Protein AF-V8FRL4-F1 (afdb_monomer_lite)

Organism: NCBI:txid1414851

Foldseek 3Di:
DDDDPDPWWFFAADPVLDGDDDQQQLVLQLVLVVVCVVVPVVPDDPLLVVLCVQLVADNRGHDRQVSLQVSLCVQPNAGEDEDDLDDDPVVCVVCVVNNYHYARRTGDDPVQSVHDPTDHNCCRCSVPSSNSSPPPPD

Structure (mmCIF, N/CA/C/O backbone):
data_AF-V8FRL4-F1
#
_entry.id   AF-V8FRL4-F1
#
loop_
_atom_site.group_PDB
_atom_site.id
_atom_site.type_symbol
_atom_site.label_atom_id
_atom_site.label_alt_id
_atom_site.label_comp_id
_atom_site.label_asym_id
_atom_site.label_entity_id
_atom_site.label_seq_id
_atom_site.pdbx_PDB_ins_code
_atom_site.Cartn_x
_atom_site.Cartn_y
_atom_site.Cartn_z
_atom_site.occupancy
_atom_site.B_iso_or_equiv
_atom_site.auth_seq_id
_atom_site.auth_comp_id
_atom_site.auth_asym_id
_atom_site.auth_atom_id
_atom_site.pdbx_PDB_model_num
ATOM 1 N N . MET A 1 1 ? -9.733 -3.130 -30.954 1.00 35.97 1 MET A N 1
ATOM 2 C CA . MET A 1 1 ? -9.322 -2.664 -29.617 1.00 35.97 1 MET A CA 1
ATOM 3 C C . MET A 1 1 ? -8.180 -3.553 -29.181 1.00 35.97 1 MET A C 1
ATOM 5 O O . MET A 1 1 ? -8.411 -4.718 -28.887 1.00 35.97 1 MET A O 1
ATOM 9 N N . THR A 1 2 ? -6.952 -3.068 -29.301 1.00 34.50 2 THR A N 1
ATOM 10 C CA . THR A 1 2 ? -5.770 -3.768 -28.793 1.00 34.50 2 THR A CA 1
ATOM 11 C C . THR A 1 2 ? -5.837 -3.726 -27.273 1.00 34.50 2 THR A C 1
ATOM 13 O O . THR A 1 2 ? -6.036 -2.651 -26.716 1.00 34.50 2 THR A O 1
ATOM 16 N N . ALA A 1 3 ? -5.756 -4.882 -26.614 1.00 42.47 3 ALA A N 1
ATOM 17 C CA . ALA A 1 3 ? -5.550 -4.918 -25.173 1.00 42.47 3 ALA A CA 1
ATOM 18 C C . ALA A 1 3 ? -4.257 -4.146 -24.886 1.00 42.47 3 ALA A C 1
ATOM 20 O O . ALA A 1 3 ? -3.223 -4.471 -25.472 1.00 42.47 3 ALA A O 1
ATOM 21 N N . GLU A 1 4 ? -4.332 -3.092 -24.076 1.00 47.38 4 GLU A N 1
ATOM 22 C CA . GLU A 1 4 ? -3.134 -2.421 -23.581 1.00 47.38 4 GLU A CA 1
ATOM 23 C C . GLU A 1 4 ? -2.292 -3.475 -22.860 1.00 47.38 4 GLU A C 1
ATOM 25 O O . GLU A 1 4 ? -2.764 -4.211 -21.991 1.00 47.38 4 GLU A O 1
ATOM 30 N N . GLN A 1 5 ? -1.068 -3.647 -23.340 1.00 47.66 5 GLN A N 1
ATOM 31 C CA . GLN A 1 5 ? -0.149 -4.643 -22.830 1.00 47.66 5 GLN A CA 1
ATOM 32 C C . GLN A 1 5 ? 0.429 -4.063 -21.541 1.00 47.66 5 GLN A C 1
ATOM 34 O O . GLN A 1 5 ? 1.308 -3.211 -21.591 1.00 47.66 5 GLN A O 1
ATOM 39 N N . HIS A 1 6 ? -0.125 -4.452 -20.393 1.00 57.47 6 HIS A N 1
ATOM 40 C CA . HIS A 1 6 ? 0.336 -3.920 -19.114 1.00 57.47 6 HIS A CA 1
ATOM 41 C C . HIS A 1 6 ? 1.751 -4.406 -18.821 1.00 57.47 6 HIS A C 1
ATOM 43 O O . HIS A 1 6 ? 2.030 -5.606 -18.776 1.00 57.47 6 HIS A O 1
ATOM 49 N N . GLU A 1 7 ? 2.638 -3.443 -18.627 1.00 78.00 7 GLU A N 1
ATOM 50 C CA . GLU A 1 7 ? 4.070 -3.660 -18.470 1.00 78.00 7 GLU A CA 1
ATOM 51 C C . GLU A 1 7 ? 4.454 -4.127 -17.046 1.00 78.00 7 GLU A C 1
ATOM 53 O O . GLU A 1 7 ? 5.557 -4.630 -16.801 1.00 78.00 7 GLU A O 1
ATOM 58 N N . TYR A 1 8 ? 3.507 -4.030 -16.111 1.00 88.38 8 TYR A N 1
ATOM 59 C CA . TYR A 1 8 ? 3.677 -4.346 -14.701 1.00 88.38 8 TYR A CA 1
ATOM 60 C C . TYR A 1 8 ? 2.967 -5.634 -14.289 1.00 88.38 8 TYR A C 1
ATOM 62 O O . TYR A 1 8 ? 1.786 -5.845 -14.566 1.00 88.38 8 TYR A O 1
ATOM 70 N N . VAL A 1 9 ? 3.692 -6.491 -13.567 1.00 90.69 9 VAL A N 1
ATOM 71 C CA . VAL A 1 9 ? 3.189 -7.780 -13.083 1.00 90.69 9 VAL A CA 1
ATOM 72 C C . VAL A 1 9 ? 3.182 -7.786 -11.559 1.00 90.69 9 VAL A C 1
ATOM 74 O O . VAL A 1 9 ? 4.225 -7.671 -10.920 1.00 90.69 9 VAL A O 1
ATOM 77 N N . ALA A 1 10 ? 1.993 -7.954 -10.979 1.00 94.44 10 ALA A N 1
ATOM 78 C CA . ALA A 1 10 ? 1.796 -8.065 -9.538 1.00 94.44 10 ALA A CA 1
ATOM 79 C C . ALA A 1 10 ? 2.554 -9.272 -8.956 1.00 94.44 10 ALA A C 1
ATOM 81 O O . ALA A 1 10 ? 2.383 -10.409 -9.416 1.00 94.44 10 ALA A O 1
ATOM 82 N N . ARG A 1 11 ? 3.365 -9.039 -7.917 1.00 95.50 11 ARG A N 1
ATOM 83 C CA . ARG A 1 11 ? 4.089 -10.094 -7.199 1.00 95.50 11 ARG A CA 1
ATOM 84 C C . ARG A 1 11 ? 3.092 -10.983 -6.456 1.00 95.50 11 ARG A C 1
ATOM 86 O O . ARG A 1 11 ? 2.171 -10.492 -5.807 1.00 95.50 11 ARG A O 1
ATOM 93 N N . GLN A 1 12 ? 3.273 -12.295 -6.538 1.00 95.12 12 GLN A N 1
ATOM 94 C CA . GLN A 1 12 ? 2.436 -13.251 -5.813 1.00 95.12 12 GLN A CA 1
ATOM 95 C C . GLN A 1 12 ? 3.092 -13.622 -4.485 1.00 95.12 12 GLN A C 1
ATOM 97 O O . GLN A 1 12 ? 4.319 -13.682 -4.388 1.00 95.12 12 GLN A O 1
ATOM 102 N N . ALA A 1 13 ? 2.265 -13.864 -3.472 1.00 94.81 13 ALA A N 1
ATOM 103 C CA . ALA A 1 13 ? 2.731 -14.423 -2.215 1.00 94.81 13 ALA A CA 1
ATOM 104 C C . ALA A 1 13 ? 3.140 -15.894 -2.403 1.00 94.81 13 ALA A C 1
ATOM 106 O O . ALA A 1 13 ? 2.540 -16.609 -3.209 1.00 94.81 13 ALA A O 1
ATOM 107 N N . ASP A 1 14 ? 4.153 -16.338 -1.662 1.00 95.06 14 ASP A N 1
ATOM 108 C CA . ASP A 1 14 ? 4.514 -17.752 -1.568 1.00 95.06 14 ASP A CA 1
ATOM 109 C C . ASP A 1 14 ? 3.540 -18.533 -0.662 1.00 95.06 14 ASP A C 1
ATOM 111 O O . ASP A 1 14 ? 2.545 -18.001 -0.163 1.00 95.06 14 ASP A O 1
ATOM 115 N N . GLU A 1 15 ? 3.806 -19.825 -0.454 1.00 94.12 15 GLU A N 1
ATOM 116 C CA . GLU A 1 15 ? 2.973 -20.710 0.376 1.00 94.12 15 GLU A CA 1
ATOM 117 C C . GLU A 1 15 ? 2.853 -20.237 1.834 1.00 94.12 15 GLU A C 1
ATOM 119 O O . GLU A 1 15 ? 1.920 -20.621 2.539 1.00 94.12 15 GLU A O 1
ATOM 124 N N . GLN A 1 16 ? 3.783 -19.395 2.292 1.00 92.50 16 GLN A N 1
ATOM 125 C CA . GLN A 1 16 ? 3.787 -18.808 3.629 1.00 92.50 16 GLN A CA 1
ATOM 126 C C . GLN A 1 16 ? 3.064 -17.452 3.670 1.00 92.50 16 GLN A C 1
ATOM 128 O O . GLN A 1 16 ? 2.997 -16.823 4.727 1.00 92.50 16 GLN A O 1
ATOM 133 N N . GLY A 1 17 ? 2.506 -16.998 2.544 1.00 91.50 17 GLY A N 1
ATOM 134 C CA . GLY A 1 17 ? 1.848 -15.701 2.433 1.00 91.50 17 GLY A CA 1
ATOM 135 C C . GLY A 1 17 ? 2.825 -14.530 2.297 1.00 91.50 17 GLY A C 1
ATOM 136 O O . GLY A 1 17 ? 2.406 -13.387 2.470 1.00 91.50 17 GLY A O 1
ATOM 137 N N . ILE A 1 18 ? 4.104 -14.788 1.997 1.00 96.44 18 ILE A N 1
ATOM 138 C CA . ILE A 1 18 ? 5.141 -13.757 1.894 1.00 96.44 18 ILE A CA 1
ATOM 139 C C . ILE A 1 18 ? 5.337 -13.348 0.440 1.00 96.44 18 ILE A C 1
ATOM 141 O O . ILE A 1 18 ? 5.592 -14.176 -0.435 1.00 96.44 18 ILE A O 1
ATOM 145 N N . ILE A 1 19 ? 5.278 -12.044 0.180 1.00 97.12 19 ILE A N 1
ATOM 146 C CA . ILE A 1 19 ? 5.592 -11.484 -1.132 1.00 97.12 19 ILE A CA 1
ATOM 147 C C . ILE A 1 19 ? 7.076 -11.133 -1.169 1.00 97.12 19 ILE A C 1
ATOM 149 O O . ILE A 1 19 ? 7.554 -10.307 -0.388 1.00 97.12 19 ILE A O 1
ATOM 153 N N . ARG A 1 20 ? 7.812 -11.757 -2.091 1.00 97.25 20 ARG A N 1
ATOM 154 C CA . ARG A 1 20 ? 9.249 -11.520 -2.259 1.00 97.25 20 ARG A CA 1
ATOM 155 C C . ARG A 1 20 ? 9.492 -10.445 -3.304 1.00 97.25 20 ARG A C 1
ATOM 157 O O . ARG A 1 20 ? 9.325 -10.685 -4.500 1.00 97.25 20 ARG A O 1
ATOM 164 N N . TYR A 1 21 ? 9.923 -9.286 -2.831 1.00 97.50 21 TYR A N 1
ATOM 165 C CA . TYR A 1 21 ? 10.393 -8.197 -3.673 1.00 97.50 21 TYR A CA 1
ATOM 166 C C . TYR A 1 21 ? 11.925 -8.272 -3.804 1.00 97.50 21 TYR A C 1
ATOM 168 O O . TYR A 1 21 ? 12.611 -8.580 -2.825 1.00 97.50 21 TYR A O 1
ATOM 176 N N . PRO A 1 22 ? 12.486 -8.037 -4.998 1.00 97.06 22 PRO A N 1
ATOM 177 C CA . PRO A 1 22 ? 13.921 -7.893 -5.183 1.00 97.06 22 PRO A CA 1
ATOM 178 C C . PRO A 1 22 ? 14.438 -6.577 -4.572 1.00 97.06 22 PRO A C 1
ATOM 180 O O . PRO A 1 22 ? 13.682 -5.666 -4.229 1.00 97.06 22 PRO A O 1
ATOM 183 N N . ALA A 1 23 ? 15.758 -6.490 -4.399 1.00 97.88 23 ALA A N 1
ATOM 184 C CA . ALA A 1 23 ? 16.400 -5.389 -3.679 1.00 97.88 23 ALA A CA 1
ATOM 185 C C . ALA A 1 23 ? 16.220 -4.017 -4.357 1.00 97.88 23 ALA A C 1
ATOM 187 O O . ALA A 1 23 ? 16.118 -3.001 -3.674 1.00 97.88 23 ALA A O 1
ATOM 188 N N . ASP A 1 24 ? 16.158 -3.984 -5.684 1.00 97.50 24 ASP A N 1
ATOM 189 C CA . ASP A 1 24 ? 15.900 -2.779 -6.474 1.00 97.50 24 ASP A CA 1
ATOM 190 C C . ASP A 1 24 ? 14.483 -2.234 -6.247 1.00 97.50 24 ASP A C 1
ATOM 192 O O . ASP A 1 24 ? 14.312 -1.029 -6.078 1.00 97.50 24 ASP A O 1
ATOM 196 N N . GLU A 1 25 ? 13.475 -3.101 -6.134 1.00 98.25 25 GLU A N 1
ATOM 197 C CA . GLU A 1 25 ? 12.104 -2.691 -5.801 1.00 98.25 25 GLU A CA 1
ATOM 198 C C . GLU A 1 25 ? 12.011 -2.109 -4.381 1.00 98.25 25 GLU A C 1
ATOM 200 O O . GLU A 1 25 ? 11.368 -1.079 -4.160 1.00 98.25 25 GLU A O 1
ATOM 205 N N . HIS A 1 26 ? 12.720 -2.701 -3.416 1.00 98.50 26 HIS A N 1
ATOM 206 C CA . HIS A 1 26 ? 12.859 -2.119 -2.077 1.00 98.50 26 HIS A CA 1
ATOM 207 C C . HIS A 1 26 ? 13.541 -0.746 -2.092 1.00 98.50 26 HIS A C 1
ATOM 209 O O . HIS A 1 26 ? 13.137 0.152 -1.351 1.00 98.50 26 HIS A O 1
ATOM 215 N N . GLN A 1 27 ? 14.530 -0.553 -2.964 1.00 98.56 27 GLN A N 1
ATOM 216 C CA . GLN A 1 27 ? 15.182 0.740 -3.123 1.00 98.56 27 GLN A CA 1
ATOM 217 C C . GLN A 1 27 ? 14.216 1.801 -3.676 1.00 98.56 27 GLN A C 1
ATOM 219 O O . GLN A 1 27 ? 14.176 2.912 -3.147 1.00 98.56 27 GLN A O 1
ATOM 224 N N . ILE A 1 28 ? 13.404 1.466 -4.688 1.00 98.56 28 ILE A N 1
ATOM 225 C CA . ILE A 1 28 ? 12.379 2.381 -5.221 1.00 98.56 28 ILE A CA 1
ATOM 226 C C . ILE A 1 28 ? 11.413 2.812 -4.116 1.00 98.56 28 ILE A C 1
ATOM 228 O O . ILE A 1 28 ? 11.158 4.006 -3.955 1.00 98.56 28 ILE A O 1
ATOM 232 N N . TRP A 1 29 ? 10.924 1.861 -3.316 1.00 98.62 29 TRP A N 1
ATOM 233 C CA . TRP A 1 29 ? 10.064 2.156 -2.170 1.00 98.62 29 TRP A CA 1
ATOM 234 C C . TRP A 1 29 ? 10.716 3.139 -1.202 1.00 98.62 29 TRP A C 1
ATOM 236 O O . TRP A 1 29 ? 10.099 4.143 -0.844 1.00 98.62 29 TRP A O 1
ATOM 246 N N . SER A 1 30 ? 11.965 2.869 -0.811 1.00 98.56 30 SER A N 1
ATOM 247 C CA . SER A 1 30 ? 12.693 3.695 0.152 1.00 98.56 30 SER A CA 1
ATOM 248 C C . SER A 1 30 ? 12.839 5.137 -0.309 1.00 98.56 30 SER A C 1
ATOM 250 O O . SER A 1 30 ? 12.588 6.079 0.449 1.00 98.56 30 SER A O 1
ATOM 252 N N . GLU A 1 31 ? 13.157 5.336 -1.582 1.00 98.50 31 GLU A N 1
ATOM 253 C CA . GLU A 1 31 ? 13.286 6.673 -2.145 1.00 98.50 31 GLU A CA 1
ATOM 254 C C . GLU A 1 31 ? 11.931 7.394 -2.236 1.00 98.50 31 GLU A C 1
ATOM 256 O O . GLU A 1 31 ? 11.841 8.575 -1.886 1.00 98.50 31 GLU A O 1
ATOM 261 N N . LEU A 1 32 ? 10.861 6.692 -2.630 1.00 98.44 32 LEU A N 1
ATOM 262 C CA . LEU A 1 32 ? 9.507 7.250 -2.691 1.00 98.44 32 LEU A CA 1
ATOM 263 C C . LEU A 1 32 ? 8.992 7.664 -1.307 1.00 98.44 32 LEU A C 1
ATOM 265 O O . LEU A 1 32 ? 8.542 8.802 -1.138 1.00 98.44 32 LEU A O 1
ATOM 269 N N . ILE A 1 33 ? 9.080 6.780 -0.307 1.00 97.62 33 ILE A N 1
ATOM 270 C CA . ILE A 1 33 ? 8.578 7.067 1.044 1.00 97.62 33 ILE A CA 1
ATOM 271 C C . ILE A 1 33 ? 9.403 8.165 1.718 1.00 97.62 33 ILE A C 1
ATOM 273 O O . ILE A 1 33 ? 8.828 9.053 2.348 1.00 97.62 33 ILE A O 1
ATOM 277 N N . THR A 1 34 ? 10.724 8.180 1.514 1.00 97.69 34 THR A N 1
ATOM 278 C CA . THR A 1 34 ? 11.605 9.235 2.036 1.00 97.69 34 THR A CA 1
ATOM 279 C C . THR A 1 34 ? 11.263 10.591 1.422 1.00 97.69 34 THR A C 1
ATOM 281 O O . THR A 1 34 ? 11.098 11.575 2.149 1.00 97.69 34 THR A O 1
ATOM 284 N N . ARG A 1 35 ? 11.085 10.655 0.093 1.00 96.88 35 ARG A N 1
ATOM 285 C CA . ARG A 1 35 ? 10.645 11.878 -0.598 1.00 96.88 35 ARG A CA 1
ATOM 286 C C . ARG A 1 35 ? 9.300 12.358 -0.054 1.00 96.88 35 ARG A C 1
ATOM 288 O O . ARG A 1 35 ? 9.122 13.548 0.206 1.00 96.88 35 ARG A O 1
ATOM 295 N N . GLN A 1 36 ? 8.360 11.438 0.154 1.00 95.06 36 GLN A N 1
ATOM 296 C CA . GLN A 1 36 ? 7.025 11.779 0.628 1.00 95.06 36 GLN A CA 1
ATOM 297 C C . GLN A 1 36 ? 7.043 12.281 2.080 1.00 95.06 36 GLN A C 1
ATOM 299 O O . GLN A 1 36 ? 6.424 13.301 2.371 1.00 95.06 36 GLN A O 1
ATOM 304 N N . GLN A 1 37 ? 7.809 11.656 2.978 1.00 93.00 37 GLN A N 1
ATOM 305 C CA . GLN A 1 37 ? 7.961 12.106 4.370 1.00 93.00 37 GLN A CA 1
ATOM 306 C C . GLN A 1 37 ? 8.463 13.552 4.485 1.00 93.00 37 GLN A C 1
ATOM 308 O O . GLN A 1 37 ? 8.063 14.266 5.402 1.00 93.00 37 GLN A O 1
ATOM 313 N N . GLN A 1 38 ? 9.288 14.007 3.541 1.00 94.56 38 GLN A N 1
ATOM 314 C CA . GLN A 1 38 ? 9.752 15.396 3.483 1.00 94.56 38 GLN A CA 1
ATOM 315 C C . GLN A 1 38 ? 8.694 16.357 2.921 1.00 94.56 38 GLN A C 1
ATOM 317 O O . GLN A 1 38 ? 8.658 17.525 3.304 1.00 94.56 38 GLN A O 1
ATOM 322 N N . ALA A 1 39 ? 7.832 15.883 2.018 1.00 94.75 39 ALA A N 1
ATOM 323 C CA . ALA A 1 39 ? 6.839 16.708 1.330 1.00 94.75 39 ALA A CA 1
ATOM 324 C C . ALA A 1 39 ? 5.516 16.871 2.100 1.00 94.75 39 ALA A C 1
ATOM 326 O O . ALA A 1 39 ? 4.819 17.868 1.914 1.00 94.75 39 ALA A O 1
ATOM 327 N N . LEU A 1 40 ? 5.146 15.894 2.929 1.00 94.62 40 LEU A N 1
ATOM 328 C CA . LEU A 1 40 ? 3.865 15.853 3.643 1.00 94.62 40 LEU A CA 1
ATOM 329 C C . LEU A 1 40 ? 3.667 16.909 4.748 1.00 94.62 40 LEU A C 1
ATOM 331 O O . LEU A 1 40 ? 2.518 17.336 4.919 1.00 94.62 40 LEU A O 1
ATOM 335 N N . PRO A 1 41 ? 4.692 17.338 5.517 1.00 92.31 41 PRO A N 1
ATOM 336 C CA . PRO A 1 41 ? 4.506 18.330 6.570 1.00 92.31 41 PRO A CA 1
ATOM 337 C C . PRO A 1 41 ? 3.845 19.605 6.036 1.00 92.31 41 PRO A C 1
ATOM 339 O O . PRO A 1 41 ? 4.258 20.156 5.017 1.00 92.31 41 PRO A O 1
ATOM 342 N N . ASN A 1 42 ? 2.809 20.077 6.734 1.00 92.94 42 ASN A N 1
ATOM 343 C CA . ASN A 1 42 ? 1.979 21.233 6.356 1.00 92.94 42 ASN A CA 1
ATOM 344 C C . ASN A 1 42 ? 1.164 21.076 5.055 1.00 92.94 42 ASN A C 1
ATOM 346 O O . ASN A 1 42 ? 0.590 22.057 4.584 1.00 92.94 42 ASN A O 1
ATOM 350 N N . ARG A 1 43 ? 1.105 19.874 4.468 1.00 96.19 43 ARG A N 1
ATOM 351 C CA . ARG A 1 43 ? 0.300 19.582 3.267 1.00 96.19 43 ARG A CA 1
ATOM 352 C C . ARG A 1 43 ? -0.744 18.497 3.499 1.00 96.19 43 ARG A C 1
ATOM 354 O O . ARG A 1 43 ? -1.852 18.610 2.989 1.00 96.19 43 ARG A O 1
ATOM 361 N N . ALA A 1 44 ? -0.392 17.451 4.242 1.00 95.94 44 ALA A N 1
ATOM 362 C CA . ALA A 1 44 ? -1.321 16.380 4.586 1.00 95.94 44 ALA A CA 1
ATOM 363 C C . ALA A 1 44 ? -2.196 16.747 5.789 1.00 95.94 44 ALA A C 1
ATOM 365 O O . ALA A 1 44 ? -1.768 17.491 6.674 1.00 95.94 44 ALA A O 1
ATOM 366 N N . CYS A 1 45 ? -3.413 16.202 5.830 1.00 95.31 45 CYS A N 1
ATOM 367 C CA . CYS A 1 45 ? -4.304 16.392 6.968 1.00 95.31 45 CYS A CA 1
ATOM 368 C C . CYS A 1 45 ? -3.776 15.664 8.223 1.00 95.31 45 CYS A C 1
ATOM 370 O O . CYS A 1 45 ? -2.993 14.712 8.103 1.00 95.31 45 CYS A O 1
ATOM 372 N N . PRO A 1 46 ? -4.189 16.086 9.433 1.00 93.69 46 PRO A N 1
ATOM 373 C CA . PRO A 1 46 ? -3.750 15.461 10.679 1.00 93.69 46 PRO A CA 1
ATOM 374 C C . PRO A 1 46 ? -4.005 13.950 10.733 1.00 93.69 46 PRO A C 1
ATOM 376 O O . PRO A 1 46 ? -3.126 13.203 11.152 1.00 93.69 46 PRO A O 1
ATOM 379 N N . GLU A 1 47 ? -5.158 13.482 10.254 1.00 94.31 47 GLU A N 1
ATOM 380 C CA . GLU A 1 47 ? -5.547 12.065 10.257 1.00 94.31 47 GLU A CA 1
ATOM 381 C C . GLU A 1 47 ? -4.582 11.215 9.431 1.00 94.31 47 GLU A C 1
ATOM 383 O O . GLU A 1 47 ? -4.209 10.117 9.836 1.00 94.31 47 GLU A O 1
ATOM 388 N N . TYR A 1 48 ? -4.122 11.742 8.296 1.00 95.25 48 TYR A N 1
ATOM 389 C CA . TYR A 1 48 ? -3.130 11.072 7.467 1.00 95.25 48 TYR A CA 1
ATOM 390 C C . TYR A 1 48 ? -1.770 10.997 8.180 1.00 95.25 48 TYR A C 1
ATOM 392 O O . TYR A 1 48 ? -1.124 9.949 8.193 1.00 95.25 48 TYR A O 1
ATOM 400 N N . LEU A 1 49 ? -1.328 12.091 8.812 1.00 94.44 49 LEU A N 1
ATOM 401 C CA . LEU A 1 49 ? -0.055 12.120 9.544 1.00 94.44 49 LEU A CA 1
ATOM 402 C C . LEU A 1 49 ? -0.067 11.181 10.760 1.00 94.44 49 LEU A C 1
ATOM 404 O O . LEU A 1 49 ? 0.928 10.507 11.028 1.00 94.44 49 LEU A O 1
ATOM 408 N N . GLU A 1 50 ? -1.186 11.096 11.478 1.00 94.00 50 GLU A N 1
ATOM 409 C CA . GLU A 1 50 ? -1.369 10.122 12.557 1.00 94.00 50 GLU A CA 1
ATOM 410 C C . GLU A 1 50 ? -1.486 8.688 12.019 1.00 94.00 50 GLU A C 1
ATOM 412 O O . GLU A 1 50 ? -0.961 7.752 12.625 1.00 94.00 50 GLU A O 1
ATOM 417 N N . GLY A 1 51 ? -2.098 8.507 10.847 1.00 94.31 51 GLY A N 1
ATOM 418 C CA . GLY A 1 51 ? -2.149 7.239 10.121 1.00 94.31 51 GLY A CA 1
ATOM 419 C C . GLY A 1 51 ? -0.764 6.689 9.805 1.00 94.31 51 GLY A C 1
ATOM 420 O O . GLY A 1 51 ? -0.483 5.523 10.081 1.00 94.31 51 GLY A O 1
ATOM 421 N N . LEU A 1 52 ? 0.143 7.549 9.330 1.00 94.12 52 LEU A N 1
ATOM 422 C CA . LEU A 1 52 ? 1.537 7.181 9.073 1.00 94.12 52 LEU A CA 1
ATOM 423 C C . LEU A 1 52 ? 2.241 6.688 10.336 1.00 94.12 52 LEU A C 1
ATOM 425 O O . LEU A 1 52 ? 2.946 5.680 10.290 1.00 94.12 52 LEU A O 1
ATOM 429 N N . LYS A 1 53 ? 2.034 7.375 11.467 1.00 94.25 53 LYS A N 1
ATOM 430 C CA . LYS A 1 53 ? 2.605 6.965 12.758 1.00 94.25 53 LYS A CA 1
ATOM 431 C C . LYS A 1 53 ? 2.049 5.618 13.213 1.00 94.25 53 LYS A C 1
ATOM 433 O O . LYS A 1 53 ? 2.809 4.794 13.709 1.00 94.25 53 LYS A O 1
ATOM 438 N N . LYS A 1 54 ? 0.742 5.387 13.040 1.00 95.25 54 LYS A N 1
ATOM 439 C CA . LYS A 1 54 ? 0.082 4.131 13.428 1.00 95.25 54 LYS A CA 1
ATOM 440 C C . LYS A 1 54 ? 0.526 2.942 12.588 1.00 95.25 54 LYS A C 1
ATOM 442 O O . LYS A 1 54 ? 0.796 1.889 13.153 1.00 95.25 54 LYS A O 1
ATOM 447 N N . LEU A 1 55 ? 0.582 3.104 11.265 1.00 94.81 55 LEU A N 1
ATOM 448 C CA . LEU A 1 55 ? 1.031 2.036 10.372 1.00 94.81 55 LEU A CA 1
ATOM 449 C C . LEU A 1 55 ? 2.530 1.763 10.506 1.00 94.81 55 LEU A C 1
ATOM 451 O O . LEU A 1 55 ? 2.954 0.654 10.206 1.00 94.81 55 LEU A O 1
ATOM 455 N N . ASN A 1 56 ? 3.315 2.754 10.950 1.00 95.31 56 ASN A N 1
ATOM 456 C CA . ASN A 1 56 ? 4.758 2.640 11.165 1.00 95.31 56 ASN A CA 1
ATOM 457 C C . ASN A 1 56 ? 5.466 1.953 9.983 1.00 95.31 56 ASN A C 1
ATOM 459 O O . ASN A 1 56 ? 6.198 0.977 10.148 1.00 95.31 56 ASN A O 1
ATOM 463 N N . LEU A 1 57 ? 5.172 2.443 8.773 1.00 96.06 57 LEU A N 1
ATOM 464 C CA . LEU A 1 57 ? 5.618 1.807 7.538 1.00 96.06 57 LEU A CA 1
ATOM 465 C C . LEU A 1 57 ? 7.155 1.731 7.487 1.00 96.06 57 LEU A C 1
ATOM 467 O O . LEU A 1 57 ? 7.826 2.728 7.781 1.00 96.06 57 LEU A O 1
ATOM 471 N N . PRO A 1 58 ? 7.725 0.585 7.077 1.00 96.62 58 PRO A N 1
ATOM 472 C CA . PRO A 1 58 ? 9.161 0.450 6.906 1.00 96.62 58 PRO A CA 1
ATOM 473 C C . PRO A 1 58 ? 9.669 1.432 5.849 1.00 96.62 58 PRO A C 1
ATOM 475 O O . PRO A 1 58 ? 9.070 1.606 4.789 1.00 96.62 58 PRO A O 1
ATOM 478 N N . ILE A 1 59 ? 10.807 2.063 6.134 1.00 96.69 59 ILE A N 1
ATOM 479 C CA . ILE A 1 59 ? 11.438 2.993 5.190 1.00 96.69 59 ILE A CA 1
ATOM 480 C C . ILE A 1 59 ? 12.240 2.213 4.147 1.00 96.69 59 ILE A C 1
ATOM 482 O O . ILE A 1 59 ? 12.161 2.516 2.971 1.00 96.69 59 ILE A O 1
ATOM 486 N N . GLN A 1 60 ? 12.986 1.183 4.549 1.00 97.56 60 GLN A N 1
ATOM 487 C CA . GLN A 1 60 ? 13.968 0.539 3.666 1.00 97.56 60 GLN A CA 1
ATOM 488 C C . GLN A 1 60 ? 13.434 -0.629 2.837 1.00 97.56 60 GLN A C 1
ATOM 490 O O . GLN A 1 60 ? 14.127 -1.110 1.945 1.00 97.56 60 GLN A O 1
ATOM 495 N N . THR A 1 61 ? 12.234 -1.113 3.137 1.00 97.94 61 THR A N 1
ATOM 496 C CA . THR A 1 61 ? 11.656 -2.294 2.494 1.00 97.94 61 THR A CA 1
ATOM 497 C C . THR A 1 61 ? 10.187 -2.056 2.218 1.00 97.94 61 THR A C 1
ATOM 499 O O . THR A 1 61 ? 9.520 -1.356 2.969 1.00 97.94 61 THR A O 1
ATOM 502 N N . ILE A 1 62 ? 9.678 -2.687 1.166 1.00 98.50 62 ILE A N 1
ATOM 503 C CA . ILE A 1 62 ? 8.243 -2.719 0.884 1.00 98.50 62 ILE A CA 1
ATOM 504 C C . ILE A 1 62 ? 7.572 -3.534 2.005 1.00 98.50 62 ILE A C 1
ATOM 506 O O . ILE A 1 62 ? 8.038 -4.647 2.272 1.00 98.50 62 ILE A O 1
ATOM 510 N N . PRO A 1 63 ? 6.527 -3.010 2.670 1.00 97.88 63 PRO A N 1
ATOM 511 C CA . PRO A 1 63 ? 5.834 -3.719 3.739 1.00 97.88 63 PRO A CA 1
ATOM 512 C C . PRO A 1 63 ? 5.127 -4.966 3.216 1.00 97.88 63 PRO A C 1
ATOM 514 O O . PRO A 1 63 ? 4.643 -5.007 2.080 1.00 97.88 63 PRO A O 1
ATOM 517 N N . GLN A 1 64 ? 5.000 -5.971 4.077 1.00 97.81 64 GLN A N 1
ATOM 518 C CA . GLN A 1 64 ? 4.071 -7.062 3.816 1.00 97.81 64 GLN A CA 1
ATOM 519 C C . GLN A 1 64 ? 2.646 -6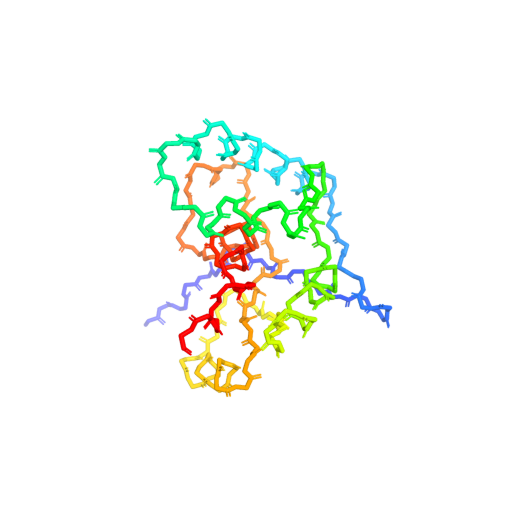.588 4.097 1.00 97.81 64 GLN A C 1
ATOM 521 O O . GLN A 1 64 ? 2.382 -5.896 5.079 1.00 97.81 64 GLN A O 1
ATOM 526 N N . LEU A 1 65 ? 1.694 -7.027 3.274 1.00 97.25 65 LEU A N 1
ATOM 527 C CA . LEU A 1 65 ? 0.280 -6.690 3.460 1.00 97.25 65 LEU A CA 1
ATOM 528 C C . LEU A 1 65 ? -0.238 -7.088 4.848 1.00 97.25 65 LEU A C 1
ATOM 530 O O . LEU A 1 65 ? -0.985 -6.338 5.467 1.00 97.25 65 LEU A O 1
ATOM 534 N N . LYS A 1 66 ? 0.247 -8.213 5.385 1.00 96.56 66 LYS A N 1
ATOM 535 C CA . LYS A 1 66 ? -0.101 -8.669 6.732 1.00 96.56 66 LYS A CA 1
ATOM 536 C C . LYS A 1 66 ? 0.269 -7.651 7.824 1.00 96.56 66 LYS A C 1
ATOM 538 O O . LYS A 1 66 ? -0.484 -7.486 8.776 1.00 96.56 66 LYS A O 1
ATOM 543 N N . GLU A 1 67 ? 1.406 -6.969 7.696 1.00 96.31 67 GLU A N 1
ATOM 544 C CA . GLU A 1 67 ? 1.859 -5.973 8.683 1.00 96.31 67 GLU A CA 1
ATOM 545 C C . GLU A 1 67 ? 0.903 -4.774 8.729 1.00 96.31 67 GLU A C 1
ATOM 547 O O . GLU A 1 67 ? 0.609 -4.241 9.797 1.00 96.31 67 GLU A O 1
ATOM 552 N N . ILE A 1 68 ? 0.364 -4.391 7.568 1.00 97.25 68 ILE A N 1
ATOM 553 C CA . ILE A 1 68 ? -0.662 -3.353 7.442 1.00 97.25 68 ILE A CA 1
ATOM 554 C C . ILE A 1 68 ? -1.990 -3.867 8.015 1.00 97.25 68 ILE A C 1
ATOM 556 O O . ILE A 1 68 ? -2.622 -3.185 8.823 1.00 97.25 68 ILE A O 1
ATOM 560 N N . ASP A 1 69 ? -2.394 -5.084 7.642 1.00 97.50 69 ASP A N 1
ATOM 561 C CA . ASP A 1 69 ? -3.645 -5.711 8.079 1.00 97.50 69 ASP A CA 1
ATOM 562 C C . ASP A 1 69 ? -3.749 -5.822 9.599 1.00 97.50 69 ASP A C 1
ATOM 564 O O . ASP A 1 69 ? -4.819 -5.563 10.147 1.00 97.50 69 ASP A O 1
ATOM 568 N N . ASP A 1 70 ? -2.657 -6.152 10.292 1.00 96.88 70 ASP A N 1
ATOM 569 C CA . ASP A 1 70 ? -2.633 -6.248 11.755 1.00 96.88 70 ASP A CA 1
ATOM 570 C C . ASP A 1 70 ? -3.082 -4.912 12.410 1.00 96.88 70 ASP A C 1
ATOM 572 O O . ASP A 1 70 ? -3.833 -4.896 13.396 1.00 96.88 70 ASP A O 1
ATOM 576 N N . VAL A 1 71 ? -2.712 -3.768 11.819 1.00 96.62 71 VAL A N 1
ATOM 577 C CA . VAL A 1 71 ? -3.146 -2.434 12.276 1.00 96.62 71 VAL A CA 1
ATOM 578 C C . VAL A 1 71 ? -4.562 -2.100 11.801 1.00 96.62 71 VAL A C 1
ATOM 580 O O . VAL A 1 71 ? -5.375 -1.591 12.578 1.00 96.62 71 VAL A O 1
ATOM 583 N N . LEU A 1 72 ? -4.901 -2.374 10.540 1.00 96.69 72 LEU A N 1
ATOM 584 C CA . LEU A 1 72 ? -6.223 -2.040 9.996 1.00 96.69 72 LEU A CA 1
ATOM 585 C C . LEU A 1 72 ? -7.347 -2.832 10.679 1.00 96.69 72 LEU A C 1
ATOM 587 O O . LEU A 1 72 ? -8.389 -2.264 11.030 1.00 96.69 72 LEU A O 1
ATOM 591 N N . LEU A 1 73 ? -7.117 -4.120 10.940 1.00 96.50 73 LEU A N 1
ATOM 592 C CA . LEU A 1 73 ? -8.083 -5.002 11.587 1.00 96.50 73 LEU A CA 1
ATOM 593 C C . LEU A 1 73 ? -8.352 -4.555 13.022 1.00 96.50 73 LEU A C 1
ATOM 595 O O . LEU A 1 73 ? -9.511 -4.471 13.426 1.00 96.50 73 LEU A O 1
ATOM 599 N N . SER A 1 74 ? -7.297 -4.220 13.770 1.00 95.25 74 SER A N 1
ATOM 600 C CA . SER A 1 74 ? -7.412 -3.786 15.167 1.00 95.25 74 SER A CA 1
ATOM 601 C C . SER A 1 74 ? -8.042 -2.400 15.330 1.00 95.25 74 SER A C 1
ATOM 603 O O . SER A 1 74 ? -8.609 -2.110 16.382 1.00 95.25 74 SER A O 1
ATOM 605 N N . THR A 1 75 ? -7.976 -1.548 14.304 1.00 94.06 75 THR A N 1
ATOM 606 C CA . THR A 1 75 ? -8.498 -0.173 14.367 1.00 94.06 75 THR A CA 1
ATOM 607 C C . THR A 1 75 ? -9.905 -0.035 13.801 1.00 94.06 75 THR A C 1
ATOM 609 O O . THR A 1 75 ? -10.736 0.650 14.392 1.00 94.06 75 THR A O 1
ATOM 612 N N . THR A 1 76 ? -10.195 -0.670 12.664 1.00 94.81 76 THR A N 1
ATOM 613 C CA . THR A 1 76 ? -11.431 -0.412 11.897 1.00 94.81 76 THR A CA 1
ATOM 614 C C . THR A 1 76 ? -12.115 -1.674 11.363 1.00 94.81 76 THR A C 1
ATOM 616 O O . THR A 1 76 ? -13.227 -1.614 10.812 1.00 94.81 76 THR A O 1
ATOM 619 N N . GLY A 1 77 ? -11.469 -2.832 11.526 1.00 95.75 77 GLY A N 1
ATOM 620 C CA . GLY A 1 77 ? -11.886 -4.095 10.921 1.00 95.75 77 GLY A CA 1
ATOM 621 C C . GLY A 1 77 ? -11.662 -4.153 9.408 1.00 95.75 77 GLY A C 1
ATOM 622 O O . GLY A 1 77 ? -12.216 -5.038 8.761 1.00 95.75 77 GLY A O 1
ATOM 623 N N . TRP A 1 78 ? -10.906 -3.207 8.840 1.00 97.75 78 TRP A N 1
ATOM 624 C CA . TRP A 1 78 ? -10.448 -3.279 7.456 1.00 97.75 78 TRP A CA 1
ATOM 625 C C . TRP A 1 78 ? -9.225 -4.177 7.324 1.00 97.75 78 TRP A C 1
ATOM 627 O O . TRP A 1 78 ? -8.501 -4.415 8.284 1.00 97.75 78 TRP A O 1
ATOM 637 N N . ARG A 1 79 ? -8.988 -4.651 6.108 1.00 97.75 79 ARG A N 1
ATOM 638 C CA . ARG A 1 79 ? -7.757 -5.328 5.696 1.00 97.75 79 ARG A CA 1
ATOM 639 C C . ARG A 1 79 ? -7.457 -5.004 4.243 1.00 97.75 79 ARG A C 1
ATOM 641 O O . ARG A 1 79 ? -8.319 -4.496 3.530 1.00 97.75 79 ARG A O 1
ATOM 648 N N . THR A 1 80 ? -6.272 -5.344 3.791 1.00 97.81 80 THR A N 1
ATOM 649 C CA . THR A 1 80 ? -5.876 -5.307 2.393 1.00 97.81 80 THR A CA 1
ATOM 650 C C . THR A 1 80 ? -6.295 -6.594 1.672 1.00 97.81 80 THR A C 1
ATOM 652 O O . THR A 1 80 ? -6.607 -7.625 2.271 1.00 97.81 80 THR A O 1
ATOM 655 N N . ALA A 1 81 ? -6.361 -6.524 0.349 1.00 97.12 81 ALA A N 1
ATOM 656 C CA . ALA A 1 81 ? -6.573 -7.653 -0.539 1.00 97.12 81 ALA A CA 1
ATOM 657 C C . ALA A 1 81 ? -5.614 -7.522 -1.719 1.00 97.12 81 ALA A C 1
ATOM 659 O O . ALA A 1 81 ? -5.759 -6.607 -2.525 1.00 97.12 81 ALA A O 1
ATOM 660 N N . ALA A 1 82 ? -4.647 -8.433 -1.828 1.00 96.44 82 ALA A N 1
ATOM 661 C CA . ALA A 1 82 ? -3.747 -8.477 -2.975 1.00 96.44 82 ALA A CA 1
ATOM 662 C C . ALA A 1 82 ? -4.545 -8.671 -4.272 1.00 96.44 82 ALA A C 1
ATOM 664 O O . ALA A 1 82 ? -5.364 -9.591 -4.384 1.00 96.44 82 ALA A O 1
ATOM 665 N N . VAL A 1 83 ? -4.308 -7.803 -5.250 1.00 94.06 83 VAL A N 1
ATOM 666 C CA . VAL A 1 83 ? -4.951 -7.849 -6.564 1.00 94.06 83 VAL A CA 1
ATOM 667 C C . VAL A 1 83 ? -3.911 -7.708 -7.677 1.00 94.06 83 VAL A C 1
ATOM 669 O O . VAL A 1 83 ? -2.817 -7.189 -7.447 1.00 94.06 83 VAL A O 1
ATOM 672 N N . PRO A 1 84 ? -4.218 -8.171 -8.902 1.00 88.25 84 PRO A N 1
ATOM 673 C CA . PRO A 1 84 ? -3.457 -7.753 -10.075 1.00 88.25 84 PRO A CA 1
ATOM 674 C C . PRO A 1 84 ? -3.561 -6.233 -10.280 1.00 88.25 84 PRO A C 1
ATOM 676 O O . PRO A 1 84 ? -4.407 -5.581 -9.672 1.00 88.25 84 PRO A O 1
ATOM 679 N N . ALA A 1 85 ? -2.745 -5.687 -11.187 1.00 77.56 85 ALA A N 1
ATOM 680 C CA . ALA A 1 85 ? -2.706 -4.251 -11.484 1.00 77.56 85 ALA A CA 1
ATOM 681 C C . ALA A 1 85 ? -4.090 -3.639 -11.784 1.00 77.56 85 ALA A C 1
ATOM 683 O O . ALA A 1 85 ? -4.341 -2.494 -11.428 1.00 77.56 85 ALA A O 1
ATOM 684 N N . LEU A 1 86 ? -5.005 -4.403 -12.396 1.00 82.81 86 LEU A N 1
ATOM 685 C CA . LEU A 1 86 ? -6.380 -3.978 -12.654 1.00 82.81 86 LEU A CA 1
ATOM 686 C C . LEU A 1 86 ? -7.382 -5.091 -12.338 1.00 82.81 86 LEU A C 1
ATOM 688 O O . LEU A 1 86 ? -7.178 -6.262 -12.666 1.00 82.81 86 LEU A O 1
ATOM 692 N N . ILE A 1 87 ? -8.513 -4.703 -11.751 1.00 89.62 87 ILE A N 1
ATOM 693 C CA . ILE A 1 87 ? -9.664 -5.570 -11.481 1.00 89.62 87 ILE A CA 1
ATOM 694 C C . ILE A 1 87 ? -10.945 -4.939 -12.029 1.00 89.62 87 ILE A C 1
ATOM 696 O O . ILE A 1 87 ? -11.035 -3.729 -12.213 1.00 89.62 87 ILE A O 1
ATOM 700 N N . SER A 1 88 ? -11.973 -5.756 -12.271 1.00 93.62 88 SER A N 1
ATOM 701 C CA . SER A 1 88 ? -13.284 -5.232 -12.679 1.00 93.62 88 SER A CA 1
ATOM 702 C C . SER A 1 88 ? -13.911 -4.348 -11.591 1.00 93.62 88 SER A C 1
ATOM 704 O O . SER A 1 88 ? -13.761 -4.628 -10.400 1.00 93.62 88 SER A O 1
ATOM 706 N N . PHE A 1 89 ? -14.714 -3.354 -11.991 1.00 94.19 89 PHE A N 1
ATOM 707 C CA . PHE A 1 89 ? -15.473 -2.509 -11.056 1.00 94.19 89 PHE A CA 1
ATOM 708 C C . PHE A 1 89 ? -16.329 -3.320 -10.083 1.00 94.19 89 PHE A C 1
ATOM 710 O O . PHE A 1 89 ? -16.362 -3.026 -8.892 1.00 94.19 89 PHE A O 1
ATOM 717 N N . LYS A 1 90 ? -16.988 -4.379 -10.574 1.00 96.25 90 LYS A N 1
ATOM 718 C CA . LYS A 1 90 ? -17.779 -5.278 -9.728 1.00 96.25 90 LYS A CA 1
ATOM 719 C C . LYS A 1 90 ? -16.922 -5.857 -8.600 1.00 96.25 90 LYS A C 1
ATOM 721 O O . LYS A 1 90 ? -17.300 -5.753 -7.439 1.00 96.25 90 LYS A O 1
ATOM 726 N N . ARG A 1 91 ? -15.746 -6.400 -8.934 1.00 96.00 91 ARG A N 1
ATOM 727 C CA . ARG A 1 91 ? -14.827 -6.966 -7.940 1.00 96.00 91 ARG A CA 1
ATOM 728 C C . ARG A 1 91 ? -14.301 -5.903 -6.973 1.00 96.00 91 ARG A C 1
ATOM 730 O O . ARG A 1 91 ? -14.198 -6.180 -5.784 1.00 96.00 91 ARG A O 1
ATOM 737 N N . PHE A 1 92 ? -13.994 -4.706 -7.468 1.00 96.06 92 PHE A N 1
ATOM 738 C CA . PHE A 1 92 ? -13.539 -3.586 -6.644 1.00 96.06 92 PHE A CA 1
ATOM 739 C C . PHE A 1 92 ? -14.576 -3.218 -5.573 1.00 96.06 92 PHE A C 1
ATOM 741 O O . PHE A 1 92 ? -14.268 -3.223 -4.382 1.00 96.06 92 PHE A O 1
ATOM 748 N N . PHE A 1 93 ? -15.831 -2.994 -5.971 1.00 96.50 93 PHE A N 1
ATOM 749 C CA . PHE A 1 93 ? -16.897 -2.655 -5.024 1.00 96.50 93 PHE A CA 1
ATOM 750 C C . PHE A 1 93 ? -17.251 -3.808 -4.083 1.00 96.50 93 PHE A C 1
ATOM 752 O O . PHE A 1 93 ? -17.522 -3.564 -2.910 1.00 96.50 93 PHE A O 1
ATOM 759 N N . GLU A 1 94 ? -17.206 -5.058 -4.552 1.00 98.00 94 GLU A N 1
ATOM 760 C CA . GLU A 1 94 ? -17.371 -6.230 -3.683 1.00 98.00 94 GLU A CA 1
ATOM 761 C C . GLU A 1 94 ? -16.319 -6.270 -2.568 1.00 98.00 94 GLU A C 1
ATOM 763 O O . GLU A 1 94 ? -16.654 -6.566 -1.423 1.00 98.00 94 GLU A O 1
ATOM 768 N N . LEU A 1 95 ? -15.056 -5.963 -2.875 1.00 97.69 95 LEU A N 1
ATOM 769 C CA . LEU A 1 95 ? -13.985 -5.925 -1.879 1.00 97.69 95 LEU A CA 1
ATOM 770 C C . LEU A 1 95 ? -14.228 -4.818 -0.843 1.00 97.69 95 LEU A C 1
ATOM 772 O O . LEU A 1 95 ? -14.239 -5.102 0.358 1.00 97.69 95 LEU A O 1
ATOM 776 N N . LEU A 1 96 ? -14.524 -3.595 -1.292 1.00 96.50 96 LEU A N 1
ATOM 777 C CA . LEU A 1 96 ? -14.786 -2.466 -0.393 1.00 96.50 96 LEU A CA 1
ATOM 778 C C . LEU A 1 96 ? -16.012 -2.690 0.500 1.00 96.50 96 LEU A C 1
ATOM 780 O O . LEU A 1 96 ? -15.959 -2.407 1.696 1.00 96.50 96 LEU A O 1
ATOM 784 N N . ALA A 1 97 ? -17.092 -3.259 -0.044 1.0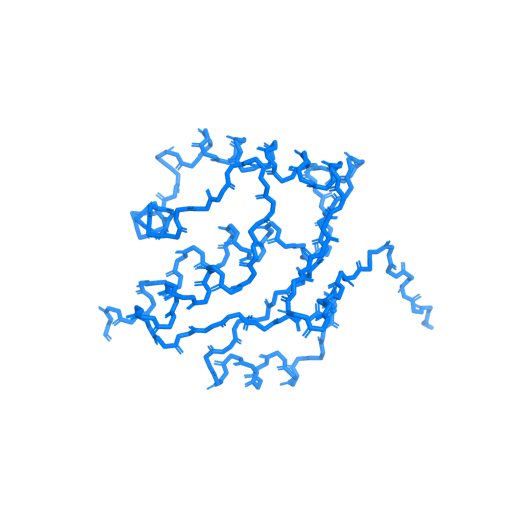0 96.69 97 ALA A N 1
ATOM 785 C CA . ALA A 1 97 ? -18.286 -3.606 0.729 1.00 96.69 97 ALA A CA 1
ATOM 786 C C . ALA A 1 97 ? -17.983 -4.593 1.872 1.00 96.69 97 ALA A C 1
ATOM 788 O O . ALA A 1 97 ? -18.676 -4.602 2.887 1.00 96.69 97 ALA A O 1
ATOM 789 N N . ASN A 1 98 ? -16.921 -5.392 1.730 1.00 97.06 98 ASN A N 1
ATOM 790 C CA . ASN A 1 98 ? -16.439 -6.346 2.728 1.00 97.06 98 ASN A CA 1
ATOM 791 C C . ASN A 1 98 ? -15.197 -5.838 3.488 1.00 97.06 98 ASN A C 1
ATOM 793 O O . ASN A 1 98 ? -14.385 -6.648 3.943 1.00 97.06 98 ASN A O 1
ATOM 797 N N . LYS A 1 99 ? -15.014 -4.510 3.594 1.00 96.81 99 LYS A N 1
ATOM 798 C CA . LYS A 1 99 ? -13.879 -3.856 4.276 1.00 96.81 99 LYS A CA 1
ATOM 79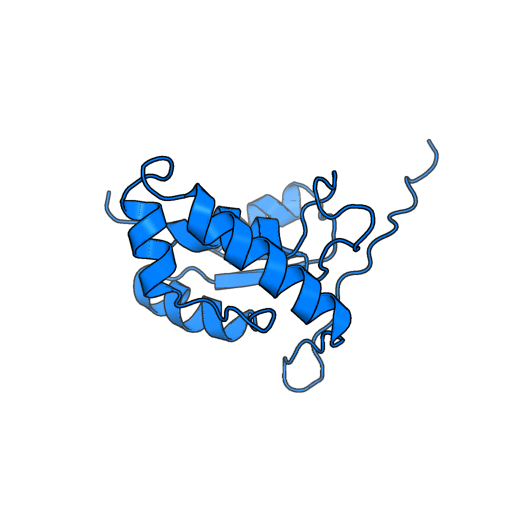9 C C . LYS A 1 99 ? -12.507 -4.396 3.848 1.00 96.81 99 LYS A C 1
ATOM 801 O O . LYS A 1 99 ? -11.585 -4.524 4.652 1.00 96.81 99 LYS A O 1
ATOM 806 N N . SER A 1 100 ? -12.381 -4.772 2.581 1.00 97.75 100 SER A N 1
ATOM 807 C CA . SER A 1 100 ? -11.138 -5.272 2.002 1.00 97.75 100 SER A CA 1
ATOM 808 C C . SER A 1 100 ? 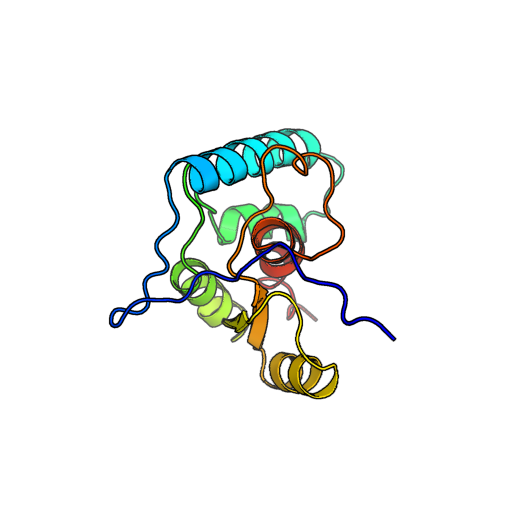-10.659 -4.261 0.963 1.00 97.75 100 SER A C 1
ATOM 810 O O . SER A 1 100 ? -11.306 -4.076 -0.063 1.00 97.75 100 SER A O 1
ATOM 812 N N . PHE A 1 101 ? -9.560 -3.566 1.238 1.00 97.62 101 PHE A N 1
ATOM 813 C CA . PHE A 1 101 ? -8.996 -2.570 0.336 1.00 97.62 101 PHE A CA 1
ATOM 814 C C . PHE A 1 101 ? -8.082 -3.253 -0.697 1.00 97.62 101 PHE A C 1
ATOM 816 O O . PHE A 1 101 ? -7.130 -3.928 -0.297 1.00 97.62 101 PHE A O 1
ATOM 823 N N . PRO A 1 102 ? -8.366 -3.154 -2.006 1.00 97.38 102 PRO A N 1
ATOM 824 C CA . PRO A 1 102 ? -7.537 -3.775 -3.033 1.00 97.38 102 PRO A CA 1
ATOM 825 C C . PRO A 1 102 ? -6.157 -3.110 -3.099 1.00 97.38 102 PRO A C 1
ATOM 827 O O . PRO A 1 102 ? -6.064 -1.892 -3.138 1.00 97.38 102 PRO A O 1
ATOM 830 N N . VAL A 1 103 ? -5.094 -3.913 -3.132 1.00 97.62 103 VAL A N 1
ATOM 831 C CA . VAL A 1 103 ? -3.709 -3.441 -3.252 1.00 97.62 103 VAL A CA 1
ATOM 832 C C . VAL A 1 103 ? 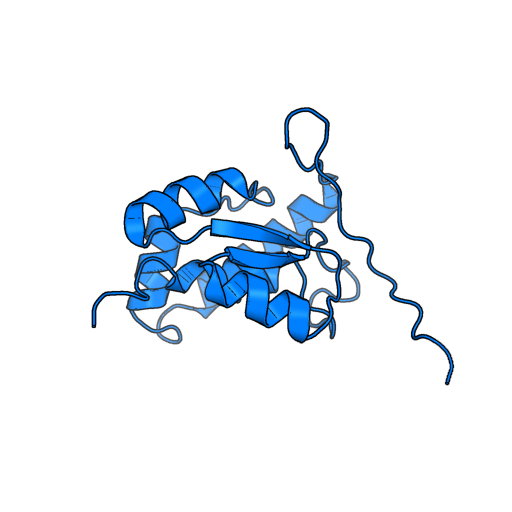-3.002 -4.197 -4.371 1.00 97.62 103 VAL A C 1
ATOM 834 O O . VAL A 1 103 ? -2.857 -5.422 -4.303 1.00 97.62 103 VAL A O 1
ATOM 837 N N . ALA A 1 104 ? -2.546 -3.475 -5.395 1.00 96.06 104 ALA A N 1
ATOM 838 C CA . ALA A 1 104 ? -1.660 -4.031 -6.408 1.00 96.06 104 ALA A CA 1
ATOM 839 C C . ALA A 1 104 ? -0.275 -4.299 -5.801 1.00 96.06 104 ALA A C 1
ATOM 841 O O . ALA A 1 104 ? 0.299 -3.446 -5.132 1.00 96.06 104 ALA A O 1
ATOM 842 N N . THR A 1 105 ? 0.279 -5.490 -6.027 1.00 96.88 105 THR A N 1
ATOM 843 C CA . THR A 1 105 ? 1.518 -5.956 -5.372 1.00 96.88 105 THR A CA 1
ATOM 844 C C . THR A 1 105 ? 2.752 -5.835 -6.266 1.00 96.88 105 THR A C 1
ATOM 846 O O . THR A 1 105 ? 3.651 -6.670 -6.228 1.00 96.88 105 THR A O 1
ATOM 849 N N . PHE A 1 106 ? 2.802 -4.816 -7.118 1.00 96.62 106 PHE A N 1
ATOM 850 C CA . PHE A 1 106 ? 4.013 -4.427 -7.847 1.00 96.62 106 PHE A CA 1
ATOM 851 C C . PHE A 1 106 ? 4.410 -3.012 -7.435 1.00 96.62 106 PHE A C 1
ATOM 853 O O . PHE A 1 106 ? 3.571 -2.260 -6.947 1.00 96.62 106 PHE A O 1
ATOM 860 N N . ILE A 1 107 ? 5.664 -2.634 -7.661 1.00 97.62 107 ILE A N 1
ATOM 861 C CA . ILE A 1 107 ? 6.111 -1.246 -7.541 1.00 97.62 107 ILE A CA 1
ATOM 862 C C . ILE A 1 107 ? 6.567 -0.732 -8.907 1.00 97.62 107 ILE A C 1
ATOM 864 O O . ILE A 1 107 ? 7.049 -1.510 -9.735 1.00 97.62 107 ILE A O 1
ATOM 868 N N . ARG A 1 108 ? 6.387 0.567 -9.155 1.00 96.62 108 ARG A N 1
ATOM 869 C CA . ARG A 1 108 ? 6.862 1.226 -10.379 1.00 96.62 108 ARG A CA 1
ATOM 870 C C . ARG A 1 108 ? 8.367 1.041 -10.594 1.00 96.62 108 ARG A C 1
ATOM 872 O O . ARG A 1 108 ? 9.134 0.862 -9.646 1.00 96.62 108 ARG A O 1
ATOM 879 N N . ARG A 1 109 ? 8.806 1.141 -11.845 1.00 95.75 109 ARG A N 1
ATOM 880 C CA . ARG A 1 109 ? 10.224 1.090 -12.213 1.00 95.75 109 ARG A CA 1
ATOM 881 C C . ARG A 1 109 ? 10.914 2.423 -11.976 1.00 95.75 109 ARG A C 1
ATOM 883 O O . ARG A 1 109 ? 10.291 3.462 -11.780 1.00 95.75 109 ARG A O 1
ATOM 890 N N . ARG A 1 110 ? 12.244 2.387 -12.068 1.00 95.69 110 ARG A N 1
ATOM 891 C CA . ARG A 1 110 ? 13.102 3.573 -11.990 1.00 95.69 110 ARG A CA 1
ATOM 892 C C . ARG A 1 110 ? 12.766 4.627 -13.051 1.00 95.69 110 ARG A C 1
ATOM 894 O O . ARG A 1 110 ? 12.848 5.811 -12.753 1.00 95.69 110 ARG A O 1
ATOM 901 N N . GLU A 1 111 ? 12.422 4.203 -14.263 1.00 95.81 111 GLU A N 1
ATOM 902 C CA . GLU A 1 111 ? 12.053 5.091 -15.377 1.00 95.81 111 GLU A CA 1
ATOM 903 C C . GLU A 1 111 ? 10.732 5.837 -15.135 1.00 95.81 111 GLU A C 1
ATOM 905 O O . GLU A 1 111 ? 10.623 7.007 -15.490 1.00 95.81 111 GLU A O 1
ATOM 910 N N . ASP A 1 112 ? 9.805 5.215 -14.405 1.00 96.06 112 ASP A N 1
ATOM 911 C CA . ASP A 1 112 ? 8.487 5.765 -14.065 1.00 96.06 112 ASP A CA 1
ATOM 912 C C . ASP A 1 112 ? 8.441 6.345 -12.639 1.00 96.06 112 ASP A C 1
ATOM 914 O O . ASP A 1 112 ? 7.378 6.516 -12.037 1.00 96.06 112 ASP A O 1
ATOM 918 N N . PHE A 1 113 ? 9.607 6.627 -12.046 1.00 96.56 113 PHE A N 1
ATOM 919 C CA . PHE A 1 113 ? 9.722 6.986 -10.630 1.00 96.56 113 PHE A CA 1
ATOM 920 C C . PHE A 1 113 ? 8.848 8.190 -10.249 1.00 96.56 113 PHE A C 1
ATOM 922 O O . PHE A 1 113 ? 8.179 8.197 -9.210 1.00 96.56 113 PHE A O 1
ATOM 929 N N . ASP A 1 114 ? 8.829 9.206 -11.108 1.00 96.31 114 ASP A N 1
ATOM 930 C CA . ASP A 1 114 ? 8.070 10.428 -10.863 1.00 96.31 114 ASP A CA 1
ATOM 931 C C . ASP A 1 114 ? 6.576 10.263 -11.127 1.00 96.31 114 ASP A C 1
ATOM 933 O O . ASP A 1 114 ? 5.768 10.893 -10.439 1.00 96.31 114 ASP A O 1
ATOM 937 N N . TYR A 1 115 ? 6.194 9.396 -12.066 1.00 95.31 115 TYR A N 1
ATOM 938 C CA . TYR A 1 115 ? 4.802 9.159 -12.409 1.00 95.31 115 TYR A CA 1
ATOM 939 C C . TYR A 1 115 ? 4.613 7.846 -13.173 1.00 95.31 115 TYR A C 1
ATOM 941 O O . TYR A 1 115 ? 5.356 7.546 -14.100 1.00 95.31 115 TYR A O 1
ATOM 949 N N . ILE A 1 116 ? 3.549 7.132 -12.817 1.00 94.00 116 ILE A N 1
ATOM 950 C CA . ILE A 1 116 ? 3.016 5.961 -13.512 1.00 94.00 116 ILE A CA 1
ATOM 951 C C . ILE A 1 116 ? 1.490 6.115 -13.574 1.00 94.00 116 ILE A C 1
ATOM 953 O O . ILE A 1 116 ? 0.894 6.698 -12.661 1.00 94.00 116 ILE A O 1
ATOM 957 N N . GLN A 1 117 ? 0.862 5.633 -14.649 1.00 90.88 117 GLN A N 1
ATOM 958 C CA . GLN A 1 117 ? -0.593 5.677 -14.804 1.00 90.88 117 GLN A CA 1
ATOM 959 C C . GLN A 1 117 ? -1.291 4.604 -13.954 1.00 90.88 117 GLN A C 1
ATOM 961 O O . GLN A 1 117 ? -2.321 4.882 -13.338 1.00 90.88 117 GLN A O 1
ATOM 966 N N . GLU A 1 118 ? -0.750 3.386 -13.918 1.00 91.00 118 GLU A N 1
ATOM 967 C CA . GLU A 1 118 ? -1.258 2.291 -13.096 1.00 91.00 118 GLU A CA 1
ATOM 968 C C . GLU A 1 118 ? -1.000 2.524 -11.597 1.00 91.00 118 GLU A C 1
ATOM 970 O O . GLU A 1 118 ? 0.091 2.954 -11.214 1.00 91.00 118 GLU A O 1
ATOM 975 N N . PRO A 1 119 ? -1.963 2.200 -10.715 1.00 93.50 119 PRO A N 1
ATOM 976 C CA . PRO A 1 119 ? -1.733 2.262 -9.282 1.00 93.50 119 PRO A CA 1
ATOM 977 C C . PRO A 1 119 ? -0.808 1.118 -8.848 1.00 93.50 119 PRO A C 1
ATOM 979 O O . PRO A 1 119 ? -1.099 -0.062 -9.047 1.00 93.50 119 PRO A O 1
ATOM 982 N N . ASP A 1 120 ? 0.322 1.479 -8.251 1.00 96.88 120 ASP A N 1
ATOM 983 C CA . ASP A 1 120 ? 1.294 0.544 -7.696 1.00 96.88 120 ASP A CA 1
ATOM 984 C C . ASP A 1 120 ? 1.151 0.424 -6.170 1.00 96.88 120 ASP A C 1
ATOM 986 O O . ASP A 1 120 ? 0.406 1.168 -5.528 1.00 96.88 120 ASP A O 1
ATOM 990 N N . ILE A 1 121 ? 1.904 -0.487 -5.552 1.00 97.75 121 ILE A N 1
ATOM 991 C CA . ILE A 1 121 ? 1.837 -0.723 -4.104 1.00 97.75 121 ILE A CA 1
ATOM 992 C C . ILE A 1 121 ? 2.122 0.539 -3.284 1.00 97.75 121 ILE A C 1
ATOM 994 O O . ILE A 1 121 ? 1.558 0.713 -2.205 1.00 97.75 121 ILE A O 1
ATOM 998 N N . PHE A 1 122 ? 2.976 1.439 -3.781 1.00 98.19 122 PHE A N 1
ATOM 999 C CA . PHE A 1 122 ? 3.258 2.694 -3.097 1.00 98.19 122 PHE A CA 1
ATOM 1000 C C . PHE A 1 122 ? 2.031 3.608 -3.083 1.00 98.19 122 PHE A C 1
ATOM 1002 O O . PHE A 1 122 ? 1.673 4.117 -2.021 1.00 98.19 122 PHE A O 1
ATOM 1009 N N . HIS A 1 123 ? 1.362 3.780 -4.228 1.00 97.31 123 HIS A N 1
ATOM 1010 C CA . HIS A 1 123 ? 0.109 4.532 -4.304 1.00 97.31 123 HIS A CA 1
ATOM 1011 C C . HIS A 1 123 ? -0.943 3.974 -3.344 1.00 97.31 123 HIS A C 1
ATOM 1013 O O . HIS A 1 123 ? -1.530 4.730 -2.573 1.00 97.31 123 HIS A O 1
ATOM 1019 N N . GLU A 1 124 ? -1.146 2.659 -3.351 1.00 97.06 124 GLU A N 1
ATOM 1020 C CA . GLU A 1 124 ? -2.192 2.038 -2.541 1.00 97.06 124 GLU A CA 1
ATOM 1021 C C . GLU A 1 124 ? -1.885 2.129 -1.045 1.00 97.06 124 GLU A C 1
ATOM 1023 O O . GLU A 1 124 ? -2.716 2.575 -0.252 1.00 97.06 124 GLU A O 1
ATOM 1028 N N . VAL A 1 125 ? -0.664 1.772 -0.639 1.00 97.19 125 VAL A N 1
ATOM 1029 C CA . VAL A 1 125 ? -0.297 1.743 0.779 1.00 97.19 125 VAL A CA 1
ATOM 1030 C C . VAL A 1 125 ? -0.113 3.149 1.334 1.00 97.19 125 VAL A C 1
ATOM 1032 O O . VAL A 1 125 ? -0.755 3.503 2.322 1.00 97.19 125 VAL A O 1
ATOM 1035 N N . ALA A 1 126 ? 0.757 3.957 0.724 1.00 96.00 126 ALA A N 1
ATOM 1036 C CA . ALA A 1 126 ? 1.049 5.288 1.239 1.00 96.00 126 ALA A CA 1
ATOM 1037 C C . ALA A 1 126 ? -0.108 6.256 0.966 1.00 96.00 126 ALA A C 1
ATOM 1039 O O . ALA A 1 126 ? -0.410 7.082 1.816 1.00 96.00 126 ALA A O 1
ATOM 1040 N N . GLY A 1 127 ? -0.782 6.147 -0.181 1.00 95.06 127 GLY A N 1
ATOM 1041 C CA . GLY A 1 127 ? -1.875 7.047 -0.548 1.00 95.06 127 GLY A CA 1
ATOM 1042 C C . GLY A 1 127 ? -3.200 6.733 0.144 1.00 95.06 127 GLY A C 1
ATOM 1043 O O . GLY A 1 127 ? -3.847 7.658 0.636 1.00 95.06 127 GLY A O 1
ATOM 1044 N N . HIS A 1 128 ? -3.596 5.456 0.212 1.00 96.12 128 HIS A N 1
ATOM 1045 C CA . HIS A 1 128 ? -4.949 5.075 0.645 1.00 96.12 128 HIS A CA 1
ATOM 1046 C C . HIS A 1 128 ? -5.007 4.291 1.948 1.00 96.12 128 HIS A C 1
ATOM 1048 O O . HIS A 1 128 ? -5.908 4.550 2.740 1.00 96.12 128 HIS A O 1
ATOM 1054 N N . CYS A 1 129 ? -4.072 3.376 2.224 1.00 95.62 129 CYS A N 1
ATOM 1055 C CA . CYS A 1 129 ? -4.118 2.595 3.468 1.00 95.62 129 CYS A CA 1
ATOM 1056 C C . CYS A 1 129 ? -3.836 3.449 4.712 1.00 95.62 129 CYS A C 1
ATOM 1058 O O . CYS A 1 129 ? -4.418 3.207 5.768 1.00 95.62 129 CYS A O 1
ATOM 1060 N N . VAL A 1 130 ? -2.973 4.461 4.590 1.00 94.25 130 VAL A N 1
ATOM 1061 C CA . VAL A 1 130 ? -2.589 5.381 5.676 1.00 94.25 130 VAL A CA 1
ATOM 1062 C C . VAL A 1 130 ? -3.777 6.008 6.420 1.00 94.25 130 VAL A C 1
ATOM 1064 O O . VAL A 1 130 ? -3.766 5.964 7.649 1.00 94.25 130 VAL A O 1
ATOM 1067 N N . PRO A 1 131 ? -4.800 6.579 5.757 1.00 93.19 131 PRO A N 1
ATOM 1068 C CA . PRO A 1 131 ? -5.961 7.145 6.449 1.00 93.19 131 PRO A CA 1
ATOM 1069 C C . PRO A 1 131 ? -6.988 6.110 6.949 1.00 93.19 131 PRO A C 1
ATOM 1071 O O . PRO A 1 131 ? -7.833 6.466 7.772 1.00 93.19 131 PRO A O 1
ATOM 1074 N N . ILE A 1 132 ? -6.936 4.838 6.516 1.00 91.56 132 ILE A N 1
ATOM 1075 C CA . ILE A 1 132 ? -7.936 3.814 6.892 1.00 91.56 132 ILE A CA 1
ATOM 1076 C C . ILE A 1 132 ? -8.124 3.663 8.410 1.00 91.56 132 ILE A C 1
ATOM 1078 O O . ILE A 1 132 ? -9.282 3.610 8.824 1.00 91.56 132 ILE A O 1
ATOM 1082 N N . PRO A 1 133 ? -7.075 3.667 9.262 1.00 90.81 133 PRO A N 1
ATOM 1083 C CA . PRO A 1 133 ? -7.204 3.621 10.722 1.00 90.81 133 PRO A CA 1
ATOM 1084 C C . PRO A 1 133 ? -8.124 4.678 11.358 1.00 90.81 133 PRO A C 1
ATOM 1086 O O . PRO A 1 133 ? -8.428 4.567 12.547 1.00 90.81 133 PRO A O 1
ATOM 1089 N N . PHE A 1 134 ? -8.547 5.697 10.601 1.00 88.88 134 PHE A N 1
ATOM 1090 C CA . PHE A 1 134 ? -9.413 6.790 11.044 1.00 88.88 134 PHE A CA 1
ATOM 1091 C C . PHE A 1 134 ? -10.777 6.839 10.333 1.00 88.88 134 PHE A C 1
ATOM 1093 O O . PHE A 1 134 ? -11.600 7.686 10.670 1.00 88.88 134 PHE A O 1
ATOM 1100 N N . LEU A 1 135 ? -11.083 5.914 9.413 1.00 78.12 135 LEU A N 1
ATOM 1101 C CA . LEU A 1 135 ? -12.327 5.927 8.617 1.00 78.12 135 LEU A CA 1
ATOM 1102 C C . LEU A 1 135 ? -13.631 5.654 9.402 1.00 78.12 135 LEU A C 1
ATOM 1104 O O . LEU A 1 135 ? -14.696 5.580 8.798 1.00 78.12 135 LEU A O 1
ATOM 1108 N N . VAL A 1 136 ? -13.591 5.508 10.728 1.00 62.47 136 VAL A N 1
ATOM 1109 C CA . VAL A 1 136 ? -14.766 5.181 11.569 1.00 62.47 136 VAL A CA 1
ATOM 1110 C C . VAL A 1 136 ? -14.845 6.010 12.858 1.00 62.47 136 VAL A C 1
ATOM 1112 O O . VAL A 1 136 ? -15.337 5.543 13.879 1.00 62.47 136 VAL A O 1
ATOM 1115 N N . GLN A 1 137 ? -14.383 7.262 12.824 1.00 50.22 137 GLN A N 1
ATOM 1116 C CA . GLN A 1 137 ? -14.626 8.237 13.903 1.00 50.22 137 GLN A CA 1
ATOM 1117 C C . GLN A 1 137 ? -15.862 9.134 13.672 1.00 50.22 137 GLN A 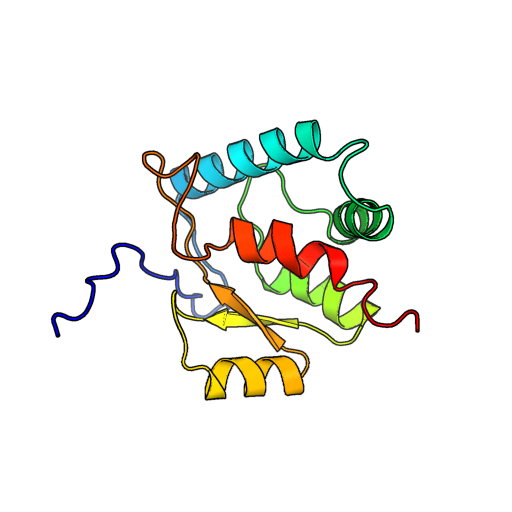C 1
ATOM 1119 O O . GLN A 1 137 ? -15.949 10.207 14.266 1.00 50.22 137 GLN A O 1
ATOM 1124 N N . LEU A 1 138 ? -16.815 8.705 12.836 1.00 42.88 138 LEU A N 1
ATOM 1125 C CA . LEU A 1 138 ? -18.112 9.369 12.637 1.00 42.88 138 LEU A CA 1
ATOM 1126 C C . LEU A 1 138 ? -19.262 8.492 13.134 1.00 42.88 138 LEU A C 1
ATOM 1128 O O . LEU A 1 138 ? -19.215 7.269 12.865 1.00 42.88 138 LEU A O 1
#

Sequence (138 aa):
MTAEQHEYVARQADEQGIIRYPADEHQIWSELITRQQQALPNRACPEYLEGLKKLNLPIQTIPQLKEIDDVLLSTTGWRTAAVPALISFKRFFELLANKSFPVATFIRRREDFDYIQEPDIFHEVAGHCVPIPFLVQL

Radius of gyration: 15.06 Å; chains: 1; bounding box: 35×42×45 Å

InterPro domains:
  IPR001273 Aromatic amino acid hydroxylase [PTHR11473] (10-129)
  IPR019774 Aromatic amino acid hydroxylase, C-terminal [PF00351] (11-129)
  IPR019774 Aromatic amino acid hydroxylase, C-terminal [PS51410] (1-138)
  IPR036329 Aromatic amino acid monoxygenase, C-terminal domain superfamily [SSF56534] (5-129)
  IPR036951 Aromatic amino acid hydroxylase superfamily [G3DSA:1.10.800.10] (2-135)

pLDDT: mean 92.03, std 12.65, range [34.5, 98.62]

Secondary structure (DSSP, 8-state):
-PPP-----PPPB-TTS-B---HHHHHHHHHHHHHHHHH-TTTS-HHHHHHHHHHT--SSSPPPHHHHHHHHHHHHS-EEEEE-S---HHHHHHHHHTTEEEEE-----STTSS--SS--HHIIIIIIITTGGGTT--